Protein AF-A0A8E2B3N4-F1 (afdb_monomer)

pLDDT: mean 90.36, std 11.14, range [60.88, 98.75]

Radius of gyration: 16.03 Å; Cα contacts (8 Å, |Δi|>4): 135; chains: 1; bounding box: 38×22×50 Å

Solvent-accessible surface area (backbone atoms only — not comparable to full-atom values): 5065 Å² total; per-residue (Å²): 101,57,76,51,75,42,75,66,72,91,72,67,97,64,58,68,67,58,55,52,54,51,49,50,54,49,35,62,74,65,56,30,45,82,77,46,76,48,76,85,56,44,35,41,32,31,34,31,76,89,73,48,38,30,44,31,45,37,41,46,98,85,68,50,42,31,46,33,41,33,48,45,77,75,57,99,68,51,83,75,65,75,78,83,130

Sequence (85 aa):
MAGRSYQLTDIKNNSVASYFEKFKAWSQQNNFHILAEKHNPEYLWTERRDDGFRLALQSNDLGEIYLDGSSPCVWRNGTPEPQPE

Mean predicted aligned error: 6.03 Å

Foldseek 3Di:
DDKDKDWDPPDPPDALVVVVVVVVVVQVVQQKDWPDFDVDPTKTKIAHPPFRKIWMWTADPVRIIMIMIDGPDADPQGPPRDDDD

Structure (mmCIF, N/CA/C/O backbone):
data_AF-A0A8E2B3N4-F1
#
_entry.id   AF-A0A8E2B3N4-F1
#
loop_
_atom_site.group_PDB
_atom_site.id
_atom_site.type_symbol
_atom_site.label_atom_id
_atom_site.label_alt_id
_atom_site.label_comp_id
_atom_site.label_asym_id
_atom_site.label_entity_id
_atom_site.label_seq_id
_atom_site.pdbx_PDB_ins_code
_atom_site.Cartn_x
_atom_site.Cartn_y
_atom_site.Cartn_z
_atom_site.occupancy
_atom_site.B_iso_or_equiv
_atom_site.auth_seq_id
_atom_site.auth_comp_id
_atom_site.auth_asym_id
_atom_site.auth_atom_id
_atom_site.pdbx_PDB_model_num
ATOM 1 N N . MET A 1 1 ? 4.040 9.788 -14.867 1.00 75.62 1 MET A N 1
ATOM 2 C CA . MET A 1 1 ? 3.413 8.885 -13.881 1.00 75.62 1 MET A CA 1
ATOM 3 C C . MET A 1 1 ? 1.921 9.151 -13.861 1.00 75.62 1 MET A C 1
ATOM 5 O O . MET A 1 1 ? 1.534 10.309 -13.754 1.00 75.62 1 MET A O 1
ATOM 9 N N . ALA A 1 2 ? 1.103 8.111 -13.998 1.00 86.50 2 ALA A N 1
ATOM 10 C CA . ALA A 1 2 ? -0.338 8.199 -13.779 1.00 86.50 2 ALA A CA 1
ATOM 11 C C . ALA A 1 2 ? -0.687 7.509 -12.455 1.00 86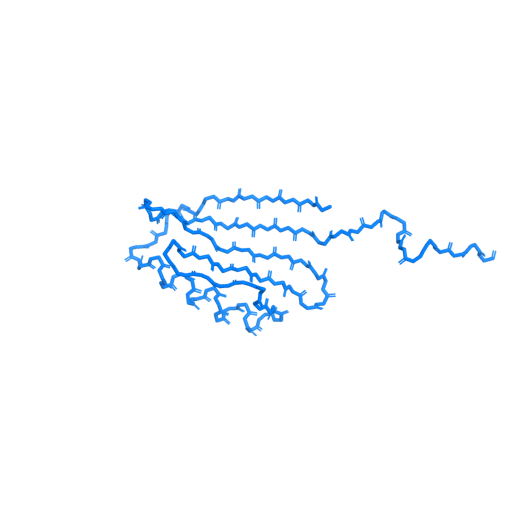.50 2 ALA A C 1
ATOM 13 O O . ALA A 1 2 ? -0.073 6.498 -12.119 1.00 86.50 2 ALA A O 1
ATOM 14 N N . GLY A 1 3 ? -1.652 8.061 -11.719 1.00 93.00 3 GLY A N 1
ATOM 15 C CA . GLY A 1 3 ? -2.119 7.516 -10.447 1.00 93.00 3 GLY A CA 1
ATOM 16 C C . GLY A 1 3 ? -3.642 7.514 -10.344 1.00 93.00 3 GLY A C 1
ATOM 17 O O . GLY A 1 3 ? -4.323 8.349 -10.957 1.00 93.00 3 GLY A O 1
ATOM 18 N N . ARG A 1 4 ? -4.173 6.558 -9.582 1.00 97.00 4 ARG A N 1
ATOM 19 C CA . ARG A 1 4 ? -5.585 6.458 -9.200 1.00 97.00 4 ARG A CA 1
ATOM 20 C C . ARG A 1 4 ? -5.685 6.023 -7.742 1.00 97.00 4 ARG A C 1
ATOM 22 O O . ARG A 1 4 ? -4.835 5.274 -7.274 1.00 97.00 4 ARG A O 1
ATOM 29 N N . SER A 1 5 ? -6.734 6.490 -7.078 1.00 97.56 5 SER A N 1
ATOM 30 C CA . SER A 1 5 ? -7.082 6.140 -5.705 1.00 97.56 5 SER A CA 1
ATOM 31 C C . SER A 1 5 ? -8.540 5.709 -5.672 1.00 97.56 5 SER A C 1
ATOM 33 O O . SER A 1 5 ? -9.377 6.340 -6.325 1.00 97.56 5 SER A O 1
ATOM 35 N N . TYR A 1 6 ? -8.834 4.638 -4.942 1.00 97.38 6 TYR A N 1
ATOM 36 C CA . TYR A 1 6 ? -10.185 4.119 -4.765 1.00 97.38 6 TYR A CA 1
ATOM 37 C C . TYR A 1 6 ? -10.429 3.800 -3.296 1.00 97.38 6 TYR A C 1
ATOM 39 O O . TYR A 1 6 ? -9.622 3.119 -2.667 1.00 97.38 6 TYR A O 1
ATOM 47 N N . GLN A 1 7 ? -11.561 4.250 -2.761 1.00 96.94 7 GLN A N 1
ATOM 48 C CA . GLN A 1 7 ? -12.030 3.810 -1.451 1.00 96.94 7 GLN A CA 1
ATOM 49 C C . GLN A 1 7 ? -12.527 2.365 -1.543 1.00 96.94 7 GLN A C 1
ATOM 51 O O . GLN A 1 7 ? -13.271 2.017 -2.462 1.00 96.94 7 GLN A O 1
ATOM 56 N N . LEU A 1 8 ? -12.132 1.527 -0.587 1.00 94.31 8 LEU A N 1
ATOM 57 C CA . LEU A 1 8 ? -12.666 0.178 -0.458 1.00 94.31 8 LEU A CA 1
ATOM 58 C C . LEU A 1 8 ? -14.042 0.233 0.211 1.00 94.31 8 LEU A C 1
ATOM 60 O O . LEU A 1 8 ? -14.191 0.774 1.306 1.00 94.31 8 LEU A O 1
ATOM 64 N N . THR A 1 9 ? -15.038 -0.358 -0.440 1.00 92.19 9 THR A N 1
ATOM 65 C CA . THR A 1 9 ? -16.406 -0.499 0.075 1.00 92.19 9 THR A CA 1
ATOM 66 C C . THR A 1 9 ? -16.678 -1.946 0.480 1.00 92.19 9 THR A C 1
ATOM 68 O O . THR A 1 9 ? -15.940 -2.853 0.094 1.00 92.19 9 THR A O 1
ATOM 71 N N . ASP A 1 10 ? -17.726 -2.170 1.279 1.00 88.38 10 ASP A N 1
ATOM 72 C CA . ASP A 1 10 ? -18.160 -3.504 1.731 1.00 88.38 10 ASP A CA 1
ATOM 73 C C . ASP A 1 10 ? -17.052 -4.346 2.391 1.00 88.38 10 ASP A C 1
ATOM 75 O O . ASP A 1 10 ? -17.058 -5.583 2.372 1.00 88.38 10 ASP A O 1
ATOM 79 N N . ILE A 1 11 ? -16.082 -3.672 3.013 1.00 83.31 11 ILE A N 1
ATOM 80 C CA . ILE A 1 11 ? -15.054 -4.328 3.812 1.00 83.31 11 ILE A CA 1
ATOM 81 C C . ILE A 1 11 ? -15.710 -4.935 5.055 1.00 83.31 11 ILE A C 1
ATOM 83 O O . ILE A 1 11 ? -16.383 -4.262 5.831 1.00 83.31 11 ILE A O 1
ATOM 87 N N . LYS A 1 12 ? -15.528 -6.247 5.244 1.00 77.69 12 LYS A N 1
ATOM 88 C CA . LYS A 1 12 ? -15.986 -6.963 6.447 1.00 77.69 12 LYS A CA 1
ATOM 89 C C . LYS A 1 12 ? -15.421 -6.286 7.702 1.00 77.69 12 LYS A C 1
ATOM 91 O O . LYS A 1 12 ? -14.336 -5.709 7.619 1.00 77.69 12 LYS A O 1
ATOM 96 N N . ASN A 1 13 ? -16.077 -6.479 8.853 1.00 69.19 13 ASN A N 1
ATOM 97 C CA . ASN A 1 13 ? -15.682 -5.987 10.191 1.00 69.19 13 ASN A CA 1
ATOM 98 C C . ASN A 1 13 ? -14.339 -6.559 10.727 1.00 69.19 13 ASN A C 1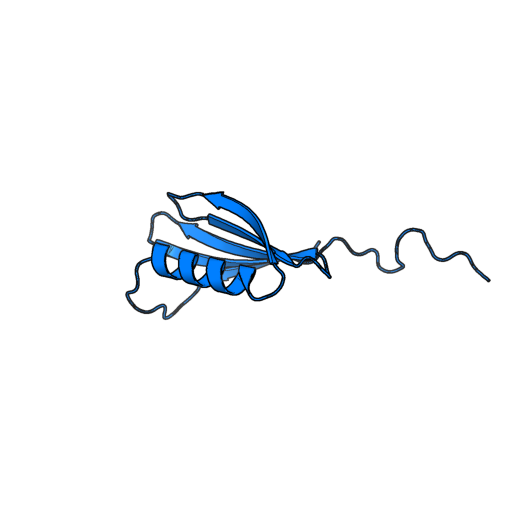
ATOM 100 O O . ASN A 1 13 ? -14.206 -6.851 11.913 1.00 69.19 13 ASN A O 1
ATOM 104 N N . ASN A 1 14 ? -13.339 -6.763 9.872 1.00 77.19 14 ASN A N 1
ATOM 105 C CA . ASN A 1 14 ? -11.957 -6.944 10.291 1.00 77.19 14 ASN A CA 1
ATOM 106 C C . ASN A 1 14 ? -11.397 -5.583 10.725 1.00 77.19 14 ASN A C 1
ATOM 108 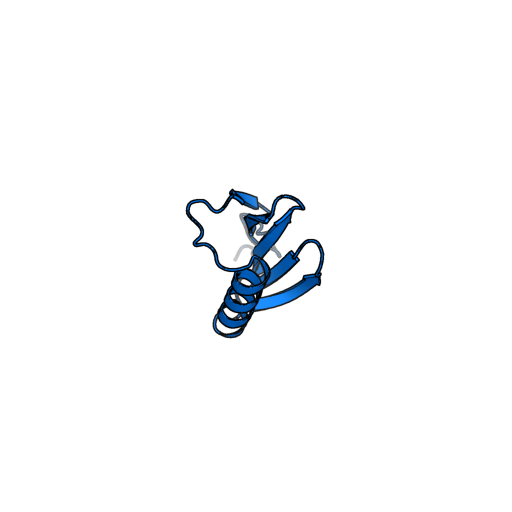O O . ASN A 1 14 ? -11.825 -4.544 10.225 1.00 77.19 14 ASN A O 1
ATOM 112 N N . SER A 1 15 ? -10.401 -5.584 11.609 1.00 87.25 15 SER A N 1
ATOM 113 C CA . SER A 1 15 ? -9.667 -4.359 11.926 1.00 87.25 15 SER A CA 1
ATOM 114 C C . SER A 1 15 ? -8.933 -3.826 10.690 1.00 87.25 15 SER A C 1
ATOM 116 O O . SER A 1 15 ? -8.473 -4.610 9.856 1.00 87.25 15 SER A O 1
ATOM 118 N N . VAL A 1 16 ? -8.769 -2.501 10.602 1.00 91.06 16 VAL A N 1
ATOM 119 C CA . VAL A 1 16 ? -7.954 -1.846 9.562 1.00 91.06 16 VAL A CA 1
ATOM 120 C C . VAL A 1 16 ? -6.577 -2.509 9.476 1.00 91.06 16 VAL A C 1
ATOM 122 O O . VAL A 1 16 ? -6.204 -2.993 8.411 1.00 91.06 16 VAL A O 1
ATOM 125 N N . ALA A 1 17 ? -5.893 -2.678 10.612 1.00 92.69 17 ALA A N 1
ATOM 126 C CA . ALA A 1 17 ? -4.595 -3.351 10.694 1.00 92.69 17 ALA A CA 1
ATOM 127 C C . ALA A 1 17 ? -4.579 -4.755 10.049 1.00 92.69 17 ALA A C 1
ATOM 129 O O . ALA A 1 17 ? -3.611 -5.126 9.390 1.00 92.69 17 ALA A O 1
ATOM 130 N N . SER A 1 18 ? -5.667 -5.534 10.149 1.00 93.81 18 SER A N 1
ATOM 131 C CA . SER A 1 18 ? -5.742 -6.860 9.515 1.00 93.81 18 SER A CA 1
ATOM 132 C C . SER A 1 18 ? -5.672 -6.794 7.986 1.00 93.81 18 SER A C 1
ATOM 134 O O . SER A 1 18 ? -5.109 -7.695 7.361 1.00 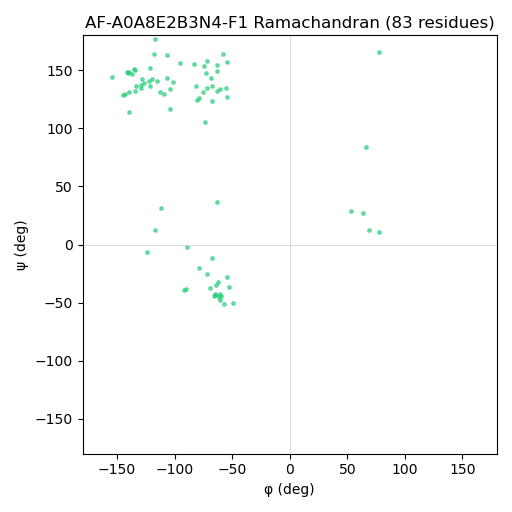93.81 18 SER A O 1
ATOM 136 N N . TYR A 1 19 ? -6.231 -5.752 7.365 1.00 95.00 19 TYR A N 1
ATOM 137 C CA . TYR A 1 19 ? -6.122 -5.559 5.918 1.00 95.00 19 TYR A CA 1
ATOM 138 C C . TYR A 1 19 ? -4.695 -5.199 5.501 1.00 95.00 19 TYR A C 1
ATOM 140 O O . TYR A 1 19 ? -4.220 -5.715 4.491 1.00 95.00 19 TYR A O 1
ATOM 148 N N . PHE A 1 20 ? -3.996 -4.396 6.304 1.00 96.94 20 PHE A N 1
ATOM 149 C CA . PHE A 1 20 ? -2.602 -4.025 6.063 1.00 96.94 20 PHE A CA 1
ATOM 150 C C . PHE A 1 20 ? -1.660 -5.225 6.172 1.00 96.94 20 PHE A C 1
ATOM 152 O O . PHE A 1 20 ? -0.866 -5.447 5.262 1.00 96.94 20 PHE A O 1
ATOM 159 N N . GLU A 1 21 ? -1.820 -6.070 7.193 1.00 96.81 21 GLU A N 1
ATOM 160 C CA . GLU A 1 21 ? -1.047 -7.313 7.325 1.00 96.81 21 GLU A CA 1
ATOM 161 C C . GLU A 1 21 ? -1.279 -8.270 6.146 1.00 96.81 21 GLU A C 1
ATOM 163 O O . GLU A 1 21 ? -0.336 -8.834 5.586 1.00 96.81 21 GLU A O 1
ATOM 168 N N . LYS A 1 22 ? -2.536 -8.417 5.701 1.00 96.25 22 LYS A N 1
ATOM 169 C CA . LYS A 1 22 ? -2.861 -9.227 4.514 1.00 96.25 22 LYS A CA 1
ATOM 170 C C . LYS A 1 22 ? -2.237 -8.653 3.246 1.00 96.25 22 LYS A C 1
ATOM 172 O O . LYS A 1 22 ? -1.698 -9.415 2.445 1.00 96.25 22 LYS A O 1
ATOM 177 N N . PHE A 1 23 ? -2.300 -7.334 3.063 1.00 97.31 23 PHE A N 1
ATOM 178 C CA . PHE A 1 23 ? -1.702 -6.668 1.911 1.00 97.31 23 PHE A CA 1
ATOM 179 C C . PHE A 1 23 ? -0.176 -6.807 1.920 1.00 97.31 23 PHE A C 1
ATOM 181 O O . PHE A 1 23 ? 0.405 -7.165 0.902 1.00 97.31 23 PHE A O 1
ATOM 188 N N . LYS A 1 24 ? 0.469 -6.648 3.080 1.00 98.31 24 LYS A N 1
ATOM 189 C CA . LYS A 1 24 ? 1.909 -6.868 3.269 1.00 98.31 24 LYS A CA 1
ATOM 190 C C . LYS A 1 24 ? 2.331 -8.281 2.882 1.00 98.31 24 LYS A C 1
ATOM 192 O O . LYS A 1 24 ? 3.246 -8.443 2.073 1.00 98.31 24 LYS A O 1
ATOM 197 N N . ALA A 1 25 ? 1.640 -9.289 3.414 1.00 98.25 25 ALA A N 1
ATOM 198 C CA . ALA A 1 25 ? 1.914 -10.689 3.111 1.00 98.25 25 ALA A CA 1
ATOM 199 C C . ALA A 1 25 ? 1.725 -10.992 1.616 1.00 98.25 25 ALA A C 1
ATOM 201 O O . ALA A 1 25 ? 2.588 -11.616 0.998 1.00 98.25 25 ALA A O 1
ATOM 202 N N . TRP A 1 26 ? 0.633 -10.506 1.017 1.00 98.12 26 TRP A N 1
ATOM 203 C CA . TRP A 1 26 ? 0.388 -10.651 -0.417 1.00 98.12 26 TRP A CA 1
ATOM 204 C C . TRP A 1 26 ? 1.490 -9.979 -1.246 1.00 98.12 26 TRP A C 1
ATOM 206 O O . TRP A 1 26 ? 2.055 -10.616 -2.132 1.00 98.12 26 TRP A O 1
ATOM 216 N N . SER A 1 27 ? 1.875 -8.742 -0.929 1.00 98.06 27 SER A N 1
ATOM 217 C CA . SER A 1 27 ? 2.917 -8.011 -1.658 1.00 98.06 27 SER A CA 1
ATOM 218 C C . SER A 1 27 ? 4.259 -8.747 -1.632 1.00 98.06 27 SER A C 1
ATOM 220 O O . SER A 1 27 ? 4.894 -8.915 -2.675 1.00 98.06 27 SER A O 1
ATOM 222 N N . GLN A 1 28 ? 4.665 -9.272 -0.473 1.00 96.44 28 GLN A N 1
ATOM 223 C CA . GLN A 1 28 ? 5.897 -10.060 -0.339 1.00 96.44 28 GLN A CA 1
ATOM 224 C C . GLN A 1 28 ? 5.876 -11.351 -1.175 1.00 96.44 28 GLN A C 1
ATOM 226 O O . GLN A 1 28 ? 6.916 -11.764 -1.685 1.00 96.44 28 GLN A O 1
ATOM 231 N N . GLN A 1 29 ? 4.704 -11.965 -1.359 1.00 98.12 29 GLN A N 1
ATOM 232 C CA . GLN A 1 29 ? 4.526 -13.156 -2.198 1.00 98.12 29 GLN A CA 1
ATOM 233 C C . GLN A 1 29 ? 4.459 -12.839 -3.702 1.00 98.12 29 GLN A C 1
ATOM 235 O O . GLN A 1 29 ? 4.692 -13.727 -4.517 1.00 98.12 29 GLN A O 1
ATOM 240 N N . ASN A 1 30 ? 4.160 -11.592 -4.083 1.00 97.94 30 ASN A N 1
ATOM 241 C CA . ASN A 1 30 ? 3.867 -11.196 -5.467 1.00 97.94 30 ASN A CA 1
ATOM 242 C C . ASN A 1 30 ? 4.944 -10.289 -6.086 1.00 97.94 30 ASN A C 1
ATOM 244 O O . ASN A 1 30 ? 4.649 -9.463 -6.944 1.00 97.94 30 ASN A O 1
ATOM 248 N N . ASN A 1 31 ? 6.206 -10.454 -5.678 1.00 97.94 31 ASN A N 1
ATOM 249 C CA . ASN A 1 31 ? 7.351 -9.713 -6.227 1.00 97.94 31 ASN A CA 1
ATOM 250 C C . ASN A 1 31 ? 7.298 -8.187 -5.994 1.00 97.94 31 ASN A C 1
ATOM 252 O O . ASN A 1 31 ? 7.894 -7.409 -6.744 1.00 97.94 31 ASN A O 1
ATOM 256 N N . PHE A 1 32 ? 6.624 -7.748 -4.931 1.00 98.50 32 PHE A N 1
ATOM 257 C CA . PHE A 1 32 ? 6.712 -6.372 -4.457 1.00 98.50 32 PHE A CA 1
ATOM 258 C C . PHE A 1 32 ? 7.759 -6.245 -3.346 1.00 98.50 32 PHE A C 1
ATOM 260 O O . PHE A 1 32 ? 8.093 -7.198 -2.637 1.00 98.50 32 PHE A O 1
ATOM 267 N N . HIS A 1 33 ? 8.281 -5.038 -3.180 1.00 97.94 33 HIS A N 1
ATOM 268 C CA . HIS A 1 33 ? 9.053 -4.638 -2.013 1.00 97.94 33 HIS A CA 1
ATOM 269 C C . HIS A 1 33 ? 8.397 -3.443 -1.329 1.00 97.94 33 HIS A C 1
ATOM 271 O O . HIS A 1 33 ? 7.691 -2.662 -1.964 1.00 97.94 33 HIS A O 1
ATOM 277 N N . ILE A 1 34 ? 8.599 -3.336 -0.018 1.00 98.31 34 ILE A N 1
ATOM 278 C CA . ILE A 1 34 ? 8.023 -2.268 0.799 1.00 98.31 34 ILE A CA 1
ATOM 279 C C . ILE A 1 34 ? 8.889 -1.017 0.631 1.00 98.31 34 ILE A C 1
ATOM 281 O O . ILE A 1 34 ? 10.093 -1.066 0.876 1.00 98.31 34 ILE A O 1
ATOM 285 N N . LEU A 1 35 ? 8.265 0.085 0.217 1.00 98.06 35 LEU A N 1
ATOM 286 C CA . LEU A 1 35 ? 8.886 1.407 0.121 1.00 98.06 35 LEU A CA 1
ATOM 287 C C . LEU A 1 35 ? 8.695 2.216 1.407 1.00 98.06 35 LEU A C 1
ATOM 289 O O . LEU A 1 35 ? 9.600 2.930 1.831 1.00 98.06 35 LEU A O 1
ATOM 293 N N . ALA A 1 36 ? 7.515 2.120 2.019 1.00 98.31 36 ALA A N 1
ATOM 294 C CA . ALA A 1 36 ? 7.196 2.805 3.264 1.00 98.31 36 ALA A CA 1
ATOM 295 C C . ALA A 1 36 ? 6.106 2.057 4.034 1.00 98.31 36 ALA A C 1
ATOM 297 O O . ALA A 1 36 ? 5.170 1.529 3.438 1.00 98.31 36 ALA A O 1
ATOM 298 N N . GLU A 1 37 ? 6.214 2.070 5.358 1.00 98.06 37 GLU A N 1
ATOM 299 C CA . GLU A 1 37 ? 5.241 1.498 6.288 1.00 98.06 37 GLU A CA 1
ATOM 300 C C . GLU A 1 37 ? 5.098 2.448 7.484 1.00 98.06 37 GLU A C 1
ATOM 302 O O . GLU A 1 37 ? 6.102 2.925 8.023 1.00 98.06 37 GLU A O 1
ATOM 307 N N . LYS A 1 38 ? 3.861 2.782 7.857 1.00 97.00 38 LYS A N 1
ATOM 308 C CA . LYS A 1 38 ? 3.531 3.616 9.018 1.00 97.00 38 LYS A CA 1
ATOM 309 C C . LYS A 1 38 ? 2.284 3.074 9.696 1.00 97.00 38 LYS A C 1
ATOM 311 O O . LYS A 1 38 ? 1.377 2.595 9.022 1.00 97.00 38 LYS A O 1
ATOM 316 N N . HIS A 1 39 ? 2.228 3.261 11.007 1.00 94.75 39 HIS A N 1
ATOM 317 C CA . HIS A 1 39 ? 1.061 2.962 11.823 1.00 94.75 39 HIS A CA 1
ATOM 318 C C . HIS A 1 39 ? 0.525 4.267 12.419 1.00 94.75 39 HIS A C 1
ATOM 320 O O . HIS A 1 39 ? 1.314 5.110 12.849 1.00 94.75 39 HIS A O 1
ATOM 326 N N . ASN A 1 40 ? -0.802 4.396 12.478 1.00 90.62 40 ASN A N 1
ATOM 327 C CA . ASN A 1 40 ? -1.548 5.545 13.008 1.00 90.62 40 ASN A CA 1
ATOM 328 C C . ASN A 1 40 ? -1.414 6.883 12.225 1.00 90.62 40 ASN A C 1
ATOM 330 O O . ASN A 1 40 ? -0.640 7.757 12.630 1.00 90.62 40 ASN A O 1
ATOM 334 N N . PRO A 1 41 ? -2.205 7.089 11.151 1.00 92.75 41 PRO A N 1
ATOM 335 C CA . PRO A 1 41 ? -3.047 6.096 10.480 1.00 92.75 41 PRO A CA 1
ATOM 336 C C . PRO A 1 41 ? -2.201 5.079 9.698 1.00 92.75 41 PRO A C 1
ATOM 338 O O . PRO A 1 41 ? -1.036 5.326 9.379 1.00 92.75 41 PRO A O 1
ATOM 341 N N . GLU A 1 42 ? -2.771 3.906 9.424 1.00 97.06 42 GLU A N 1
ATOM 342 C CA . GLU A 1 42 ? -2.080 2.848 8.679 1.00 97.06 42 GLU A CA 1
ATOM 343 C C . GLU A 1 42 ? -1.755 3.308 7.252 1.00 97.06 42 GLU A C 1
ATOM 345 O O . GLU A 1 42 ? -2.625 3.825 6.541 1.00 97.06 42 GLU A O 1
ATOM 350 N N . TYR A 1 43 ? -0.508 3.097 6.831 1.00 98.06 43 TYR A N 1
ATOM 351 C CA . TYR A 1 43 ? -0.018 3.369 5.482 1.00 98.06 43 TYR A CA 1
ATOM 352 C C . TYR A 1 43 ? 1.019 2.320 5.079 1.00 98.06 43 TYR A C 1
ATOM 354 O O . TYR A 1 43 ? 1.999 2.107 5.791 1.00 98.06 43 TYR A O 1
ATOM 362 N N . LEU A 1 44 ? 0.839 1.698 3.915 1.00 98.62 44 LEU A N 1
ATOM 363 C CA . LEU A 1 44 ? 1.763 0.708 3.373 1.00 98.62 44 LEU A CA 1
ATOM 364 C C . LEU A 1 44 ? 1.919 0.923 1.874 1.00 98.62 44 LEU A C 1
ATOM 366 O O . LEU A 1 44 ? 0.983 0.707 1.112 1.00 98.62 44 LEU A O 1
ATOM 370 N N . TRP A 1 45 ? 3.118 1.317 1.456 1.00 98.56 45 TRP A N 1
ATOM 371 C CA . TRP A 1 45 ? 3.462 1.589 0.067 1.00 98.56 45 TRP A CA 1
ATOM 372 C C . TRP A 1 45 ? 4.452 0.561 -0.451 1.00 98.56 45 TRP A C 1
ATOM 374 O O . TRP A 1 45 ? 5.465 0.270 0.188 1.00 98.56 45 TRP A O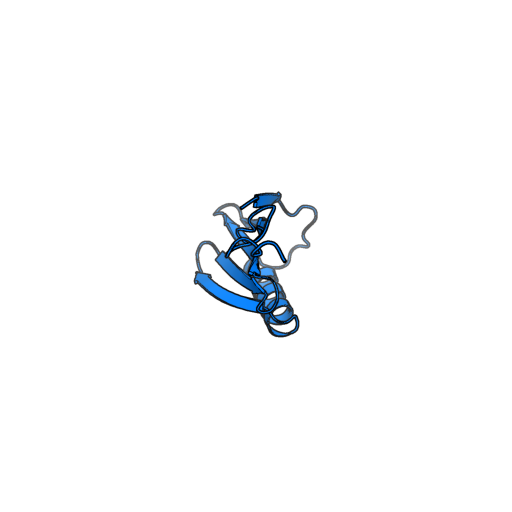 1
ATOM 384 N N . THR A 1 46 ? 4.156 0.013 -1.620 1.00 98.75 46 THR A N 1
ATOM 385 C CA . THR A 1 46 ? 4.900 -1.088 -2.218 1.00 98.75 46 THR A CA 1
ATOM 386 C C . THR A 1 46 ? 5.175 -0.824 -3.692 1.00 98.75 46 THR A C 1
ATOM 388 O O . THR A 1 46 ? 4.391 -0.161 -4.372 1.00 98.75 46 THR A O 1
ATOM 391 N N . GLU A 1 47 ? 6.286 -1.355 -4.190 1.00 98.19 47 GLU A N 1
ATOM 392 C CA . GLU A 1 47 ? 6.674 -1.290 -5.599 1.00 98.19 47 GLU A CA 1
ATOM 393 C C . GLU A 1 47 ? 7.030 -2.679 -6.113 1.00 98.19 47 GLU A C 1
ATOM 395 O O . GLU A 1 47 ? 7.751 -3.445 -5.462 1.00 98.19 47 GLU A O 1
ATOM 400 N N . ARG A 1 48 ? 6.514 -3.010 -7.292 1.00 97.62 48 ARG A N 1
ATOM 401 C CA . ARG A 1 48 ? 6.816 -4.256 -7.975 1.00 97.62 48 ARG A CA 1
ATOM 402 C C . ARG A 1 48 ? 8.217 -4.185 -8.576 1.00 97.62 48 ARG A C 1
ATOM 404 O O . ARG A 1 48 ? 8.580 -3.201 -9.215 1.00 97.62 48 ARG A O 1
ATOM 411 N N . ARG A 1 49 ? 9.028 -5.217 -8.341 1.00 96.25 49 ARG A N 1
ATOM 412 C CA . ARG A 1 49 ? 10.472 -5.189 -8.641 1.00 96.25 49 ARG A CA 1
ATOM 413 C C . ARG A 1 49 ? 10.813 -5.231 -10.132 1.00 96.25 49 ARG A C 1
ATOM 415 O O . ARG A 1 49 ? 11.909 -4.833 -10.501 1.00 96.25 49 ARG A O 1
ATOM 422 N N . ASP A 1 50 ? 9.930 -5.779 -10.955 1.00 94.62 50 ASP A N 1
ATOM 423 C CA . ASP A 1 50 ? 10.148 -6.036 -12.384 1.00 94.62 50 ASP A CA 1
ATOM 424 C C . ASP A 1 50 ? 9.727 -4.863 -13.278 1.00 94.62 50 ASP A C 1
ATOM 426 O O . ASP A 1 50 ? 10.400 -4.579 -14.265 1.00 94.62 50 ASP A O 1
ATOM 430 N N . ASP A 1 51 ? 8.630 -4.188 -12.938 1.00 92.44 51 ASP A N 1
ATOM 431 C CA . ASP A 1 51 ? 8.006 -3.176 -13.792 1.00 92.44 51 ASP A CA 1
ATOM 432 C C . ASP A 1 51 ? 7.849 -1.801 -13.121 1.00 92.44 51 ASP A C 1
ATOM 434 O O . ASP A 1 51 ? 7.473 -0.839 -13.788 1.00 92.44 51 ASP A O 1
ATOM 438 N N . GLY A 1 52 ? 8.160 -1.668 -11.828 1.00 93.62 52 GLY A N 1
ATOM 439 C CA . GLY A 1 52 ? 8.096 -0.396 -11.107 1.00 93.62 52 GLY A CA 1
ATOM 440 C C . GLY A 1 52 ? 6.677 0.141 -10.891 1.00 93.62 52 GLY A C 1
ATOM 441 O O . GLY A 1 52 ? 6.518 1.306 -10.517 1.00 93.62 52 GLY A O 1
ATOM 442 N N . PHE A 1 53 ? 5.633 -0.663 -11.127 1.00 96.00 53 PHE A N 1
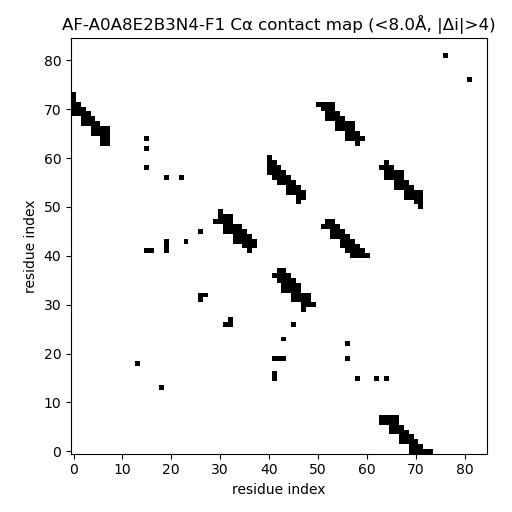ATOM 443 C CA . PHE A 1 53 ? 4.277 -0.298 -10.722 1.00 96.00 53 PHE A CA 1
ATOM 444 C C . PHE A 1 53 ? 4.168 -0.313 -9.202 1.00 96.00 53 PHE A C 1
ATOM 446 O O . PHE A 1 53 ? 4.747 -1.155 -8.513 1.00 96.00 53 PHE A O 1
ATOM 453 N N . ARG A 1 54 ? 3.401 0.632 -8.667 1.00 97.81 54 ARG A N 1
ATOM 454 C CA . ARG A 1 54 ? 3.275 0.833 -7.228 1.00 97.81 54 ARG A CA 1
ATOM 455 C C . ARG A 1 54 ? 1.842 0.65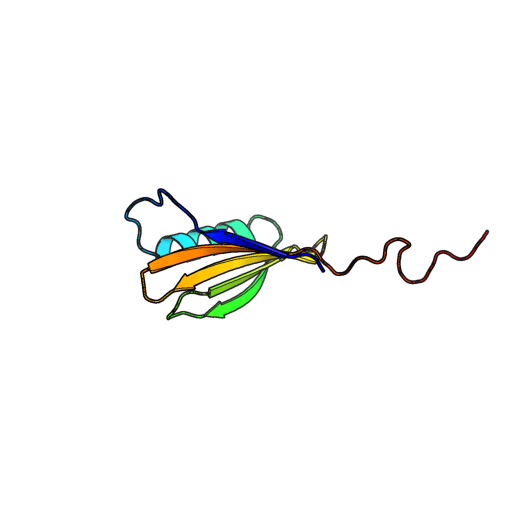9 -6.785 1.00 97.81 54 ARG A C 1
ATOM 457 O O . ARG A 1 54 ? 0.919 1.107 -7.463 1.00 97.81 54 ARG A O 1
ATOM 464 N N . LEU A 1 55 ? 1.691 0.061 -5.613 1.00 98.50 55 LEU A N 1
ATOM 465 C CA . LEU A 1 55 ? 0.430 -0.047 -4.897 1.00 98.50 55 LEU A CA 1
ATOM 466 C C . LEU A 1 55 ? 0.620 0.496 -3.484 1.00 98.50 55 LEU A C 1
ATOM 468 O O . LEU A 1 55 ? 1.639 0.206 -2.850 1.00 98.50 55 LEU A O 1
ATOM 472 N N . ALA A 1 56 ? -0.352 1.250 -2.981 1.00 98.31 56 ALA A N 1
ATOM 473 C CA . ALA A 1 56 ? -0.409 1.620 -1.576 1.00 98.31 56 ALA A CA 1
ATOM 474 C C . ALA A 1 56 ? -1.773 1.290 -0.978 1.00 98.31 56 ALA A C 1
ATOM 476 O O . ALA A 1 56 ? -2.802 1.461 -1.626 1.00 98.31 56 ALA A O 1
ATOM 477 N N . LEU A 1 57 ? -1.764 0.839 0.269 1.00 98.12 57 LEU A N 1
ATOM 478 C CA . LEU A 1 57 ? -2.943 0.839 1.116 1.00 98.12 57 LEU A CA 1
ATOM 479 C C . LEU A 1 57 ? -2.779 1.992 2.107 1.00 98.12 57 LEU A C 1
ATOM 481 O O . LEU A 1 57 ? -1.706 2.157 2.689 1.00 98.12 57 LEU A O 1
ATOM 485 N N . GLN A 1 58 ? -3.819 2.793 2.295 1.00 97.69 58 GLN A N 1
ATOM 486 C CA . GLN A 1 58 ? -3.824 3.874 3.278 1.00 97.69 58 GLN A CA 1
ATOM 487 C C . GLN A 1 58 ? -5.156 3.907 4.015 1.00 97.69 58 GLN A C 1
ATOM 489 O O . GLN A 1 58 ? -6.194 3.576 3.444 1.00 97.69 58 GLN A O 1
ATOM 494 N N . SER A 1 59 ? -5.123 4.291 5.284 1.00 96.81 59 SER A N 1
ATOM 495 C CA . SER A 1 59 ? -6.322 4.517 6.083 1.00 96.81 59 SER A CA 1
ATOM 496 C C . SER A 1 59 ? -6.413 5.961 6.547 1.00 96.81 59 SER A C 1
ATOM 498 O O . SER A 1 59 ? -5.429 6.701 6.498 1.00 96.81 59 SER A O 1
ATOM 500 N N . ASN A 1 60 ? -7.597 6.361 6.992 1.00 94.44 60 ASN A N 1
ATOM 501 C CA . ASN A 1 60 ? -7.805 7.630 7.675 1.00 94.44 60 ASN A CA 1
ATOM 502 C C . ASN A 1 60 ? -8.293 7.415 9.115 1.00 94.44 60 ASN A C 1
ATOM 504 O O . ASN A 1 60 ? -8.559 6.291 9.545 1.00 94.44 60 ASN A O 1
ATOM 508 N N . ASP A 1 61 ? -8.459 8.516 9.845 1.00 92.44 61 ASP A N 1
ATOM 509 C CA . ASP A 1 61 ? -8.901 8.501 11.245 1.00 92.44 61 ASP A CA 1
ATOM 510 C C . ASP A 1 61 ? -10.358 8.027 11.424 1.00 92.44 61 ASP A C 1
ATOM 512 O O . ASP A 1 61 ? -10.786 7.740 12.541 1.00 92.44 61 ASP A O 1
ATOM 516 N N . LEU A 1 62 ? -11.123 7.916 10.331 1.00 91.38 62 LEU A N 1
ATOM 517 C CA . LEU A 1 62 ? -12.483 7.367 10.313 1.00 91.38 62 LEU A CA 1
ATOM 518 C C . LEU A 1 62 ? -12.500 5.843 10.096 1.00 91.38 62 LEU A C 1
ATOM 520 O O . LEU A 1 62 ? -13.567 5.232 10.102 1.00 91.38 62 LEU A O 1
ATOM 524 N N . GLY A 1 63 ? -11.332 5.220 9.910 1.00 89.31 63 GLY A N 1
ATOM 525 C CA . GLY A 1 63 ? -11.200 3.792 9.626 1.00 89.31 63 GLY A CA 1
ATOM 526 C C . GLY A 1 63 ? -11.523 3.408 8.180 1.00 89.31 63 GLY A C 1
A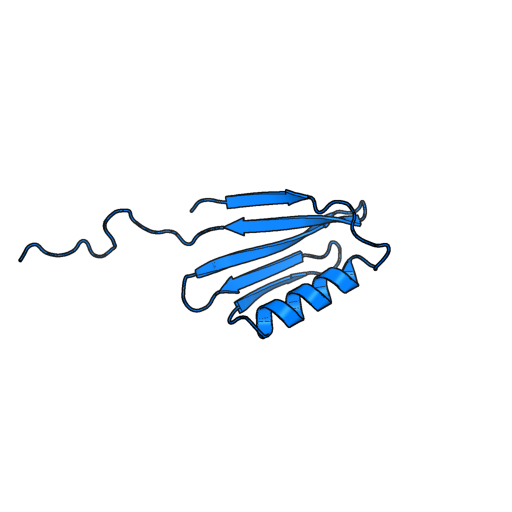TOM 527 O O . GLY A 1 63 ? -11.627 2.220 7.875 1.00 89.31 63 GLY A O 1
ATOM 528 N N . GLU A 1 64 ? -11.671 4.384 7.282 1.00 94.31 64 GLU A N 1
ATOM 529 C CA . GLU A 1 64 ? -11.820 4.128 5.851 1.00 94.31 64 GLU A CA 1
ATOM 530 C C . GLU A 1 64 ? -10.477 3.687 5.265 1.00 94.31 64 GLU A C 1
ATOM 532 O O . GLU A 1 64 ? -9.419 4.116 5.726 1.00 94.31 64 GLU A O 1
ATOM 537 N N . ILE A 1 65 ? -10.518 2.826 4.247 1.00 96.69 65 ILE A N 1
ATOM 538 C CA . ILE A 1 65 ? -9.327 2.279 3.592 1.00 96.69 65 ILE A CA 1
ATOM 539 C C . ILE A 1 65 ? -9.369 2.637 2.112 1.00 96.69 65 ILE A C 1
ATOM 541 O O . ILE A 1 65 ? -10.401 2.481 1.457 1.00 96.69 65 ILE A O 1
ATOM 545 N N . TYR A 1 66 ? -8.230 3.057 1.576 1.00 97.62 66 TYR A N 1
ATOM 546 C CA . TYR A 1 66 ? -8.051 3.396 0.174 1.00 97.62 66 TYR A CA 1
ATOM 547 C C . TYR A 1 66 ? -6.937 2.547 -0.431 1.00 97.62 66 TYR A C 1
ATOM 549 O O . TYR A 1 66 ? -5.911 2.296 0.207 1.00 97.62 66 TYR A O 1
ATOM 557 N N . LEU A 1 67 ? -7.160 2.111 -1.668 1.00 97.81 67 LEU A N 1
ATOM 558 C CA . LEU A 1 67 ? -6.169 1.468 -2.514 1.00 97.81 67 LEU A CA 1
ATOM 559 C C . LEU A 1 67 ? -5.702 2.469 -3.568 1.00 97.81 67 LEU A C 1
ATOM 561 O O . LEU A 1 67 ? -6.476 2.891 -4.433 1.00 97.81 67 LEU A O 1
ATOM 565 N N . ASP A 1 68 ? -4.420 2.799 -3.515 1.00 97.94 68 ASP A N 1
ATOM 566 C CA . ASP A 1 68 ? -3.750 3.633 -4.498 1.00 97.94 68 ASP A CA 1
ATOM 567 C C . ASP A 1 68 ? -2.936 2.767 -5.455 1.00 97.94 68 ASP A C 1
ATOM 569 O O . ASP A 1 68 ? -2.265 1.820 -5.045 1.00 97.94 68 ASP A O 1
ATOM 573 N N . GLY A 1 69 ? -2.955 3.121 -6.736 1.00 97.56 69 GLY A N 1
ATOM 574 C CA . GLY A 1 69 ? -2.120 2.502 -7.759 1.00 97.56 69 GLY A CA 1
ATOM 575 C C . GLY A 1 69 ? -1.467 3.553 -8.643 1.00 97.56 69 GLY A C 1
ATOM 576 O O . GLY A 1 69 ? -2.126 4.507 -9.069 1.00 97.56 69 GLY A O 1
ATOM 577 N N . SER A 1 70 ? -0.179 3.385 -8.943 1.00 96.50 70 SER A N 1
ATOM 578 C CA . SER A 1 70 ? 0.535 4.262 -9.871 1.00 96.50 70 SER A CA 1
ATOM 579 C C . SER A 1 70 ? 1.508 3.521 -10.780 1.00 96.50 70 SER A C 1
ATOM 581 O O . SER A 1 70 ? 2.078 2.488 -10.430 1.00 96.50 70 SER A O 1
ATOM 583 N N . SER A 1 71 ? 1.666 4.051 -11.993 1.00 93.19 71 SER A N 1
ATOM 584 C CA . SER A 1 71 ? 2.622 3.540 -12.974 1.00 93.19 71 SER A CA 1
ATOM 585 C C . SER A 1 71 ? 4.023 4.104 -12.716 1.00 93.19 71 SER A C 1
ATOM 587 O O . SER A 1 71 ? 4.139 5.247 -12.254 1.00 93.19 71 SER A O 1
ATOM 589 N N . PRO A 1 72 ? 5.092 3.412 -13.142 1.00 90.19 72 PRO A N 1
ATOM 590 C CA . PRO A 1 72 ? 6.390 4.057 -13.294 1.00 90.19 72 PRO A CA 1
ATOM 591 C C . PRO A 1 72 ? 6.298 5.245 -14.270 1.00 90.19 72 PRO A C 1
ATOM 593 O O . PRO A 1 72 ? 5.349 5.400 -15.057 1.00 90.19 72 PRO A O 1
ATOM 596 N N . CYS A 1 73 ? 7.307 6.109 -14.241 1.00 82.06 73 CYS A N 1
ATOM 597 C CA . CYS A 1 73 ? 7.518 7.072 -15.313 1.00 82.06 73 CYS A CA 1
ATOM 598 C C . CYS A 1 73 ? 8.068 6.332 -16.538 1.00 82.06 73 CYS A C 1
ATOM 600 O O . CYS A 1 73 ? 9.234 5.958 -16.552 1.00 82.06 73 CYS A O 1
ATOM 602 N N . VAL A 1 74 ? 7.232 6.137 -17.558 1.00 74.12 74 VAL A N 1
ATOM 603 C CA . VAL A 1 74 ? 7.652 5.614 -18.865 1.00 74.12 74 VAL A CA 1
ATOM 604 C C . VAL A 1 74 ? 7.590 6.719 -19.912 1.00 74.12 74 VAL A C 1
ATOM 606 O O . VAL A 1 74 ? 6.584 7.423 -20.030 1.00 74.12 74 VAL A O 1
ATOM 609 N N . TRP A 1 75 ? 8.676 6.885 -20.664 1.00 67.44 75 TRP A N 1
ATOM 610 C CA . TRP A 1 75 ? 8.718 7.760 -21.833 1.00 67.44 75 TRP A CA 1
ATOM 611 C C . TRP A 1 75 ? 8.115 7.030 -23.026 1.00 67.44 75 TRP A C 1
ATOM 613 O O . TRP A 1 75 ? 8.419 5.859 -23.247 1.00 67.44 75 TRP A O 1
ATOM 623 N N . ARG A 1 76 ? 7.282 7.720 -23.814 1.00 63.31 76 ARG A N 1
ATOM 624 C CA . ARG A 1 76 ? 6.539 7.125 -24.941 1.00 63.31 76 ARG A CA 1
ATOM 625 C C . ARG A 1 76 ? 7.443 6.398 -25.949 1.00 63.31 76 ARG A C 1
ATOM 627 O O . ARG A 1 76 ? 6.989 5.438 -26.557 1.00 63.31 76 ARG A O 1
ATOM 634 N N . ASN A 1 77 ? 8.700 6.836 -26.065 1.00 68.19 77 ASN A N 1
ATOM 635 C CA . ASN A 1 77 ? 9.697 6.316 -27.002 1.00 68.19 77 ASN A CA 1
ATOM 636 C C . ASN A 1 77 ? 10.926 5.685 -26.306 1.00 68.19 77 ASN A C 1
ATOM 638 O O . ASN A 1 77 ? 11.925 5.430 -26.967 1.00 68.19 77 ASN A O 1
ATOM 642 N N . GLY A 1 78 ? 10.878 5.436 -24.990 1.00 61.38 78 GLY A N 1
ATOM 643 C CA . GLY A 1 78 ? 12.031 4.954 -24.217 1.00 61.38 78 GLY A CA 1
ATOM 644 C C . GLY A 1 78 ? 13.062 6.040 -23.871 1.00 61.38 78 GLY A C 1
ATOM 645 O O . GLY A 1 78 ? 13.020 7.163 -24.371 1.00 61.38 78 GLY A O 1
ATOM 646 N N . THR A 1 79 ? 13.966 5.730 -22.940 1.00 64.56 79 THR A N 1
ATOM 647 C CA . THR A 1 79 ? 15.195 6.504 -22.701 1.00 64.56 79 THR A CA 1
ATOM 648 C C . THR A 1 79 ? 16.331 5.532 -22.354 1.00 64.56 79 THR A C 1
ATOM 650 O O . THR A 1 79 ? 16.135 4.706 -21.460 1.00 64.56 79 THR A O 1
ATOM 653 N N . PRO A 1 80 ? 17.499 5.626 -23.015 1.00 60.88 80 PRO A N 1
ATOM 654 C CA . PRO A 1 80 ? 17.799 6.580 -24.087 1.00 60.88 80 PRO A CA 1
ATOM 655 C C . PRO A 1 80 ? 16.904 6.354 -25.314 1.00 60.88 80 PRO A C 1
ATOM 657 O O . PRO A 1 80 ? 16.346 5.271 -25.484 1.00 60.88 80 PRO A O 1
ATOM 660 N N . GLU A 1 81 ? 16.690 7.411 -26.102 1.00 66.62 81 GLU A N 1
ATOM 661 C CA . GLU A 1 81 ? 16.002 7.265 -27.386 1.00 66.62 81 GLU A CA 1
ATOM 662 C C . GLU A 1 81 ? 16.745 6.203 -28.217 1.00 66.62 81 GL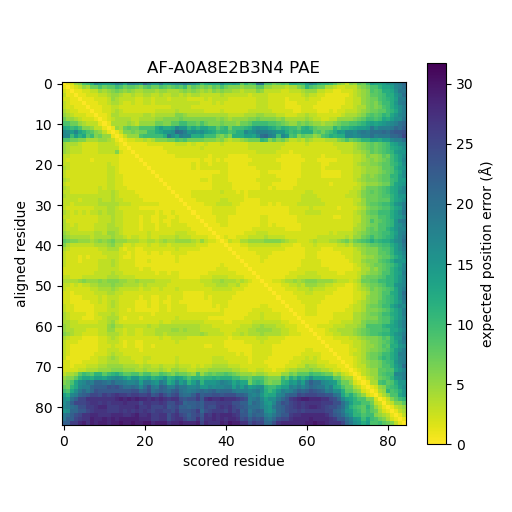U A C 1
ATOM 664 O O . GLU A 1 81 ? 17.982 6.224 -28.243 1.00 66.62 81 GLU A O 1
ATOM 669 N N . PRO A 1 82 ? 16.035 5.259 -28.863 1.00 64.69 82 PRO A N 1
ATOM 670 C CA . PRO A 1 82 ? 16.660 4.307 -29.769 1.00 64.69 82 PRO A CA 1
ATOM 671 C C . PRO A 1 82 ? 17.453 5.069 -30.832 1.00 64.69 82 PRO A C 1
ATOM 673 O O . PRO A 1 82 ? 16.909 5.967 -31.478 1.00 64.69 82 PRO A O 1
ATOM 676 N N . GLN A 1 83 ? 18.735 4.742 -31.008 1.00 71.50 83 GLN A N 1
ATOM 677 C CA . GLN A 1 83 ? 19.491 5.305 -32.123 1.00 71.50 83 GLN A CA 1
ATOM 678 C C . GLN A 1 83 ? 18.927 4.743 -33.436 1.00 71.50 83 GLN A C 1
ATOM 680 O O . GLN A 1 83 ? 18.639 3.545 -33.488 1.00 71.50 83 GLN A O 1
ATOM 685 N N . PRO A 1 84 ? 18.741 5.576 -34.473 1.00 73.69 84 PRO A N 1
ATOM 686 C CA . PRO A 1 84 ? 18.360 5.079 -35.787 1.00 73.69 84 PRO A CA 1
ATOM 687 C C . PRO A 1 84 ? 19.444 4.127 -36.314 1.00 73.69 84 PRO A C 1
ATOM 689 O O . PRO A 1 84 ? 20.631 4.439 -36.199 1.00 73.69 84 PRO A O 1
ATOM 692 N N . GLU A 1 85 ? 19.013 2.973 -36.834 1.00 65.12 85 GLU A N 1
ATOM 693 C CA . GLU A 1 85 ? 19.864 1.996 -37.537 1.00 65.12 85 GLU A CA 1
ATOM 694 C C . GLU A 1 85 ? 20.484 2.579 -38.815 1.00 65.12 85 GLU A C 1
ATOM 696 O O . GLU A 1 85 ? 19.799 3.372 -39.508 1.00 65.12 85 GLU A O 1
#

Organism: NCBI:txid2576905

Nearest PDB structures (foldseek):
  6y2r-assembly1_B  TM=6.525E-01  e=9.780E-01  Escherichia coli K-12
  6y2p-assembly1_A  TM=5.917E-01  e=8.768E-01  Escherichia coli K-12
  6y2s-assembly1_B  TM=6.514E-01  e=1.599E+00  Escherichia coli K-12
  6y2r-assembly1_A  TM=5.556E-01  e=2.916E+00  Escherichia coli K-12
  1mhm-assembly1_A  TM=3.956E-01  e=1.884E+00  Solanum tuberosum

Secondary structure (DSSP, 8-state):
--EEEEE--S--S--HHHHHHHHHHHHHHTTEEEEEEETTTTEEEEEETTT--EEEEEE-TT--EEEEEE-----TT-SSPPPP-